Protein AF-A0A7C1WDC4-F1 (afdb_monomer_lite)

pLDDT: mean 80.79, std 17.67, range [44.62, 98.0]

Structure (mmCIF, N/CA/C/O backbone):
data_AF-A0A7C1WDC4-F1
#
_entry.id   AF-A0A7C1WDC4-F1
#
loop_
_atom_site.group_PDB
_atom_site.id
_atom_site.type_symbol
_atom_site.label_atom_id
_atom_site.label_alt_id
_atom_site.label_comp_id
_atom_site.label_asym_id
_atom_site.label_entity_id
_atom_site.label_seq_id
_atom_site.pdbx_PDB_ins_code
_atom_site.Cartn_x
_atom_site.Cartn_y
_atom_site.Cartn_z
_atom_site.occupancy
_atom_site.B_iso_or_equiv
_atom_site.auth_seq_id
_atom_site.auth_comp_id
_atom_site.auth_asym_id
_atom_site.auth_atom_id
_atom_site.pdbx_PDB_model_num
ATOM 1 N N . ARG A 1 1 ? 5.784 -0.307 -26.923 1.00 62.91 1 ARG A N 1
ATOM 2 C CA . ARG A 1 1 ? 4.848 0.701 -26.359 1.00 62.91 1 ARG A CA 1
ATOM 3 C C . ARG A 1 1 ? 4.276 0.211 -25.029 1.00 62.91 1 ARG A C 1
ATOM 5 O O . ARG A 1 1 ? 4.280 0.964 -24.065 1.00 62.91 1 ARG A O 1
ATOM 12 N N . ASP A 1 2 ? 3.921 -1.068 -24.954 1.00 78.50 2 ASP A N 1
ATOM 13 C CA . ASP A 1 2 ? 3.277 -1.691 -23.789 1.00 78.50 2 ASP A CA 1
ATOM 14 C C . ASP A 1 2 ? 4.120 -1.645 -22.507 1.00 78.50 2 ASP A C 1
ATOM 16 O O . ASP A 1 2 ? 3.601 -1.297 -21.455 1.00 78.50 2 ASP A O 1
ATOM 20 N N . ALA A 1 3 ? 5.438 -1.865 -22.593 1.00 75.12 3 ALA A N 1
ATOM 21 C CA . ALA A 1 3 ? 6.319 -1.856 -21.419 1.00 75.12 3 ALA A CA 1
ATOM 22 C C . ALA A 1 3 ? 6.319 -0.519 -20.647 1.00 75.12 3 ALA A C 1
ATOM 24 O O . ALA A 1 3 ? 6.387 -0.518 -19.422 1.00 75.12 3 ALA A O 1
ATOM 25 N N . TYR A 1 4 ? 6.205 0.617 -21.344 1.00 79.69 4 TYR A N 1
ATOM 26 C CA . TYR A 1 4 ? 6.135 1.936 -20.705 1.00 79.69 4 TYR A CA 1
ATOM 27 C C . TYR A 1 4 ? 4.795 2.147 -19.985 1.00 79.69 4 TYR A C 1
ATOM 29 O O . TYR A 1 4 ? 4.768 2.603 -18.843 1.00 79.69 4 TYR A O 1
ATOM 37 N N . LEU A 1 5 ? 3.688 1.758 -20.628 1.00 84.94 5 LEU A N 1
ATOM 38 C CA . LEU A 1 5 ? 2.349 1.848 -20.038 1.00 84.94 5 LEU A CA 1
ATOM 39 C C . LEU A 1 5 ? 2.210 0.929 -18.819 1.00 84.94 5 LEU A C 1
ATOM 41 O O . LEU A 1 5 ? 1.622 1.334 -17.819 1.00 84.94 5 LEU A O 1
ATOM 45 N N . SER A 1 6 ? 2.809 -0.264 -18.866 1.00 84.12 6 SER A N 1
ATOM 46 C CA . SER A 1 6 ? 2.872 -1.171 -17.719 1.00 84.12 6 SER A CA 1
ATOM 47 C C . SER A 1 6 ? 3.621 -0.550 -16.541 1.00 84.12 6 SER A C 1
ATOM 49 O O . SER A 1 6 ? 3.103 -0.567 -15.433 1.00 84.12 6 SER A O 1
ATOM 51 N N . VAL A 1 7 ? 4.792 0.061 -16.756 1.00 85.12 7 VAL A N 1
ATOM 52 C CA . VAL A 1 7 ? 5.536 0.727 -15.668 1.00 85.12 7 VAL A CA 1
ATOM 53 C C . VAL A 1 7 ? 4.723 1.868 -15.053 1.00 85.12 7 VAL A C 1
ATOM 55 O O . VAL A 1 7 ? 4.672 1.992 -13.831 1.00 85.12 7 VAL A O 1
ATOM 58 N N . LEU A 1 8 ? 4.039 2.672 -15.872 1.00 87.00 8 LEU A N 1
ATOM 59 C CA . LEU A 1 8 ? 3.177 3.744 -15.372 1.00 87.00 8 LEU A CA 1
ATOM 60 C C . LEU A 1 8 ? 2.009 3.203 -14.530 1.00 87.00 8 LEU A C 1
ATOM 62 O O . LEU A 1 8 ? 1.702 3.755 -13.471 1.00 87.00 8 LEU A O 1
ATOM 66 N N . ALA A 1 9 ? 1.376 2.115 -14.977 1.00 87.81 9 ALA A N 1
ATOM 67 C CA . ALA A 1 9 ? 0.318 1.446 -14.227 1.00 87.81 9 ALA A CA 1
ATOM 68 C C . ALA A 1 9 ? 0.834 0.904 -12.883 1.00 87.81 9 ALA A C 1
ATOM 70 O O . ALA A 1 9 ? 0.195 1.126 -11.855 1.00 87.81 9 ALA A O 1
ATOM 71 N N . GLU A 1 10 ? 2.019 0.287 -12.865 1.00 87.25 10 GLU A N 1
ATOM 72 C CA . GLU A 1 10 ? 2.636 -0.229 -11.639 1.00 87.25 10 GLU A CA 1
ATOM 73 C C . GLU A 1 10 ? 2.998 0.883 -10.646 1.00 87.25 10 GLU A C 1
ATOM 75 O O . GLU A 1 10 ? 2.771 0.729 -9.449 1.00 87.25 10 GLU A O 1
ATOM 80 N N . ILE A 1 11 ? 3.469 2.048 -11.108 1.00 89.38 11 ILE A N 1
ATOM 81 C CA . ILE A 1 11 ? 3.722 3.203 -10.225 1.00 89.38 11 ILE A CA 1
ATOM 82 C C . ILE A 1 11 ? 2.437 3.632 -9.509 1.00 89.38 11 ILE A C 1
ATOM 84 O O . ILE A 1 11 ? 2.442 3.869 -8.298 1.00 89.38 11 ILE A O 1
ATOM 88 N N . ASN A 1 12 ? 1.331 3.735 -10.246 1.00 92.00 12 ASN A N 1
ATOM 89 C CA . ASN A 1 12 ? 0.040 4.092 -9.660 1.00 92.00 12 ASN A CA 1
ATOM 90 C C . ASN A 1 12 ? -0.461 3.001 -8.708 1.00 92.00 12 ASN A C 1
ATOM 92 O O . ASN A 1 12 ? -0.989 3.316 -7.643 1.00 92.00 12 ASN A O 1
ATOM 96 N N . ARG A 1 13 ? -0.233 1.729 -9.048 1.00 92.31 13 ARG A N 1
ATOM 97 C CA . ARG A 1 13 ? -0.591 0.583 -8.211 1.00 92.31 13 ARG A CA 1
ATOM 98 C C . ARG A 1 13 ? 0.158 0.582 -6.880 1.00 92.31 13 ARG A C 1
ATOM 100 O O . ARG A 1 13 ? -0.478 0.431 -5.842 1.00 92.31 13 ARG A O 1
ATOM 107 N N . VAL A 1 14 ? 1.473 0.809 -6.896 1.00 93.00 14 VAL A N 1
ATOM 108 C CA . VAL A 1 14 ? 2.295 0.912 -5.678 1.00 93.00 14 VAL A CA 1
ATOM 109 C C . VAL A 1 14 ? 1.785 2.042 -4.785 1.00 93.00 14 VAL A C 1
ATOM 111 O O . VAL A 1 14 ? 1.574 1.831 -3.595 1.00 93.00 14 VAL A O 1
ATOM 114 N N . LYS A 1 15 ? 1.515 3.226 -5.354 1.00 93.31 15 LYS A N 1
ATOM 115 C CA . LYS A 1 15 ? 0.971 4.367 -4.598 1.00 93.31 15 LYS A CA 1
ATOM 116 C C . LYS A 1 15 ? -0.393 4.059 -3.980 1.00 93.31 15 LYS A C 1
ATOM 118 O O . LYS A 1 15 ? -0.604 4.338 -2.803 1.00 93.31 15 LYS A O 1
ATOM 123 N N . ALA A 1 16 ? -1.301 3.466 -4.755 1.00 95.19 16 ALA A N 1
ATOM 124 C CA . ALA A 1 16 ? -2.634 3.104 -4.284 1.00 95.19 16 ALA A CA 1
ATOM 125 C C . ALA A 1 16 ? -2.576 2.069 -3.150 1.00 95.19 16 ALA A C 1
ATOM 127 O O . ALA A 1 16 ? -3.265 2.220 -2.145 1.00 95.19 16 ALA A O 1
ATOM 128 N N . LEU A 1 17 ? -1.719 1.053 -3.274 1.00 95.00 17 LEU A N 1
ATOM 129 C CA . LEU A 1 17 ? -1.531 0.041 -2.234 1.00 95.00 17 LEU A CA 1
ATOM 130 C C . LEU A 1 17 ? -0.840 0.606 -0.991 1.00 95.00 17 LEU A C 1
ATOM 132 O O . LEU A 1 17 ? -1.201 0.232 0.119 1.00 95.00 1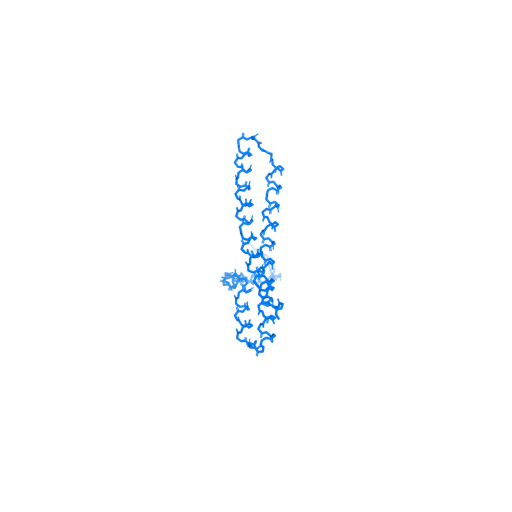7 LEU A O 1
ATOM 136 N N . GLY A 1 18 ? 0.093 1.547 -1.152 1.00 95.25 18 GLY A N 1
ATOM 137 C CA . GLY A 1 18 ? 0.666 2.293 -0.032 1.00 95.25 18 GLY A CA 1
ATOM 138 C C . GLY A 1 18 ? -0.407 3.051 0.754 1.00 95.25 18 GLY A C 1
ATOM 139 O O . GLY A 1 18 ? -0.463 2.944 1.977 1.00 95.25 18 GLY A O 1
ATOM 140 N N . GLN A 1 19 ? -1.321 3.732 0.058 1.00 96.94 19 GLN A N 1
ATOM 141 C CA . GLN A 1 19 ? -2.464 4.386 0.699 1.00 96.94 19 GLN A CA 1
ATOM 142 C C . GLN A 1 19 ? -3.415 3.376 1.356 1.00 96.94 19 GLN A C 1
ATOM 144 O O . GLN A 1 19 ? -3.895 3.621 2.459 1.00 96.94 19 GLN A O 1
ATOM 149 N N . ALA A 1 20 ? -3.651 2.223 0.723 1.00 96.44 20 ALA A N 1
ATOM 150 C CA . ALA A 1 20 ? -4.481 1.163 1.292 1.00 96.44 20 ALA A CA 1
ATOM 151 C C . ALA A 1 20 ? -3.910 0.623 2.613 1.00 96.44 20 ALA A C 1
ATOM 153 O O . ALA A 1 20 ? -4.679 0.350 3.531 1.00 96.44 20 ALA A O 1
ATOM 154 N N . VAL A 1 21 ? -2.581 0.521 2.745 1.00 97.62 21 VAL A N 1
ATOM 155 C CA . VAL A 1 21 ? -1.925 0.158 4.015 1.00 97.62 21 VAL A CA 1
ATOM 156 C C . VAL A 1 21 ? -2.205 1.200 5.095 1.00 97.62 21 VAL A C 1
ATOM 158 O O . VAL A 1 21 ? -2.571 0.827 6.205 1.00 97.62 21 VAL A O 1
ATOM 161 N N . VAL A 1 22 ? -2.078 2.491 4.773 1.00 97.88 22 VAL A N 1
ATOM 162 C CA . VAL A 1 22 ? -2.377 3.580 5.720 1.00 97.88 22 VAL A CA 1
ATOM 163 C C . VAL A 1 22 ? -3.837 3.515 6.166 1.00 97.88 22 VAL A C 1
ATOM 165 O O . VAL A 1 22 ? -4.118 3.544 7.360 1.00 97.88 22 VAL A O 1
ATOM 168 N N . SER A 1 23 ? -4.770 3.353 5.226 1.00 97.50 23 SER A N 1
ATOM 169 C CA . SER A 1 23 ? -6.195 3.224 5.541 1.00 97.50 23 SER A CA 1
ATOM 170 C C . SER A 1 23 ? -6.505 1.988 6.387 1.00 97.50 23 SER A C 1
ATOM 172 O O . SER A 1 23 ? -7.286 2.084 7.331 1.00 97.50 23 SER A O 1
ATOM 174 N N . ALA A 1 24 ? -5.888 0.842 6.088 1.00 97.12 24 ALA A N 1
ATOM 175 C CA . ALA A 1 24 ? -6.068 -0.380 6.867 1.00 97.12 24 ALA A CA 1
ATOM 176 C C . ALA A 1 24 ? -5.504 -0.246 8.290 1.00 97.12 24 ALA A C 1
ATOM 178 O O . ALA A 1 24 ? -6.110 -0.754 9.230 1.00 97.12 24 ALA A O 1
ATOM 179 N N . GLN A 1 25 ? -4.392 0.478 8.465 1.00 98.00 25 GLN A N 1
ATOM 180 C CA . GLN A 1 25 ? -3.842 0.775 9.787 1.00 98.00 25 GLN A CA 1
ATOM 181 C C . GLN A 1 25 ? -4.801 1.654 10.591 1.00 98.00 25 GLN A C 1
ATOM 183 O O . GLN A 1 25 ? -5.165 1.292 11.701 1.00 98.00 25 GLN A O 1
ATOM 188 N N . SER A 1 26 ? -5.294 2.753 10.012 1.00 98.00 26 SER A N 1
ATOM 189 C CA . SER A 1 26 ? -6.261 3.614 10.704 1.00 98.00 26 SER A CA 1
ATOM 190 C C . SER A 1 26 ? -7.556 2.875 11.063 1.00 98.00 26 SER A C 1
ATOM 192 O O . SER A 1 26 ? -8.150 3.139 12.105 1.00 98.00 26 SER A O 1
ATOM 194 N N . ALA A 1 27 ? -8.000 1.936 10.220 1.00 96.12 27 ALA A N 1
ATOM 195 C CA . ALA A 1 27 ? -9.153 1.091 10.519 1.00 96.12 27 ALA A CA 1
ATOM 196 C C . ALA A 1 27 ? -8.882 0.131 11.688 1.00 96.12 27 ALA A C 1
ATOM 198 O O . ALA A 1 27 ? -9.766 -0.072 12.524 1.00 96.12 27 ALA A O 1
ATOM 199 N N . LEU A 1 28 ? -7.673 -0.432 11.771 1.00 97.38 28 LEU A N 1
ATOM 200 C CA . LEU A 1 28 ? -7.246 -1.233 12.913 1.00 97.38 28 LEU A CA 1
ATOM 201 C C . LEU A 1 2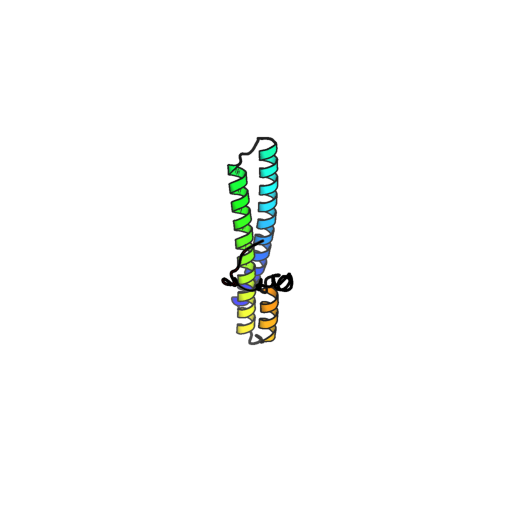8 ? -7.247 -0.398 14.195 1.00 97.38 28 LEU A C 1
ATOM 203 O O . LEU A 1 28 ? -7.911 -0.791 15.150 1.00 97.38 28 LEU A O 1
ATOM 207 N N . ASP A 1 29 ? -6.607 0.771 14.181 1.00 97.44 29 ASP A N 1
ATOM 208 C CA . ASP A 1 29 ? -6.515 1.657 15.347 1.00 97.44 29 ASP A CA 1
ATOM 209 C C . ASP A 1 29 ? -7.916 2.037 15.868 1.00 97.44 29 ASP A C 1
ATOM 211 O O . ASP A 1 29 ? -8.196 1.982 17.065 1.00 97.44 29 ASP A O 1
ATOM 215 N N . ALA A 1 30 ? -8.847 2.353 14.959 1.00 97.06 30 ALA A N 1
ATOM 216 C CA . ALA A 1 30 ? -10.235 2.651 15.311 1.00 97.06 30 ALA A CA 1
ATOM 217 C C . ALA A 1 30 ? -10.984 1.436 15.886 1.00 97.06 30 ALA A C 1
ATOM 219 O O . ALA A 1 30 ? -11.840 1.584 16.760 1.00 97.06 30 ALA A O 1
ATOM 220 N N . THR A 1 31 ? -10.684 0.233 15.396 1.00 96.19 31 THR A N 1
ATOM 221 C CA . THR A 1 31 ? -11.308 -1.005 15.880 1.00 96.19 31 THR A CA 1
ATOM 222 C C . THR A 1 31 ? -10.774 -1.392 17.257 1.00 96.19 31 THR A C 1
ATOM 224 O O . THR A 1 31 ? -11.546 -1.848 18.097 1.00 96.19 31 THR A O 1
ATOM 227 N N . GLU A 1 32 ? -9.488 -1.156 17.515 1.00 96.44 32 GLU A N 1
ATOM 228 C CA . GLU A 1 32 ? -8.865 -1.342 18.828 1.00 96.44 32 GLU A CA 1
ATOM 229 C C . GLU A 1 32 ? -9.436 -0.361 19.853 1.00 96.44 32 GLU A C 1
ATOM 231 O O . GLU A 1 32 ? -9.912 -0.795 20.900 1.00 96.44 32 GLU A O 1
ATOM 236 N N . ALA A 1 33 ? -9.536 0.926 19.509 1.00 96.69 33 ALA A N 1
ATOM 237 C CA . ALA A 1 33 ? -10.220 1.904 20.354 1.00 96.69 33 ALA A CA 1
ATOM 238 C C . ALA A 1 33 ? -11.688 1.510 20.606 1.00 96.69 33 ALA A C 1
ATOM 240 O O . ALA A 1 33 ? -12.191 1.609 21.724 1.00 96.69 33 ALA A O 1
ATOM 241 N N . GLY A 1 34 ? -12.377 1.009 19.575 1.00 95.81 34 GLY A N 1
ATOM 242 C CA . GLY A 1 34 ? -13.744 0.503 19.675 1.00 95.81 34 GLY A CA 1
ATOM 243 C C . GLY A 1 34 ? -13.885 -0.699 20.613 1.00 95.81 34 GLY A C 1
ATOM 244 O O . GLY A 1 34 ? -14.909 -0.815 21.288 1.00 95.81 34 GLY A O 1
ATOM 245 N N . LEU A 1 35 ? -12.874 -1.570 20.672 1.00 96.62 35 LEU A N 1
ATOM 246 C CA . LEU A 1 35 ? -12.811 -2.709 21.587 1.00 96.62 35 LEU A CA 1
ATOM 247 C C . LEU A 1 35 ? -12.614 -2.239 23.034 1.00 96.62 35 LEU A C 1
ATOM 249 O O . LEU A 1 35 ? -13.296 -2.741 23.923 1.00 96.62 35 LEU A O 1
ATOM 253 N N . GLU A 1 36 ? -11.746 -1.249 23.265 1.00 94.69 36 GLU A N 1
ATOM 254 C CA . GLU A 1 36 ? -11.500 -0.676 24.599 1.00 94.69 36 GLU A CA 1
ATOM 255 C C . GLU A 1 36 ? -12.761 -0.059 25.217 1.00 94.69 36 GLU A C 1
ATOM 257 O O . GLU A 1 36 ? -13.011 -0.221 26.411 1.00 94.69 36 GLU A O 1
ATOM 262 N N . VAL A 1 37 ? -13.594 0.599 24.402 1.00 96.62 37 VAL A N 1
ATOM 263 C CA . VAL A 1 37 ? -14.879 1.170 24.848 1.00 96.62 37 VAL A CA 1
ATOM 264 C C . VAL A 1 37 ? -16.060 0.193 24.733 1.00 96.62 37 VAL A C 1
ATOM 266 O O . VAL A 1 37 ? -17.197 0.568 25.016 1.00 96.62 37 VAL A O 1
ATOM 269 N N . GLY A 1 38 ? -15.821 -1.052 24.302 1.00 94.19 38 GLY A N 1
ATOM 270 C CA . GLY A 1 38 ? -16.832 -2.116 24.218 1.00 94.19 38 GLY A CA 1
ATOM 271 C C . GLY A 1 38 ? -17.824 -2.016 23.049 1.00 94.19 38 GLY A C 1
ATOM 272 O O . GLY A 1 38 ? -18.836 -2.712 23.039 1.00 94.19 38 GLY A O 1
ATOM 273 N N . THR A 1 39 ? -17.559 -1.167 22.055 1.00 94.69 39 THR A N 1
ATOM 274 C CA . THR A 1 39 ? -18.384 -1.022 20.832 1.00 94.69 39 THR A CA 1
ATOM 275 C C . THR A 1 39 ? -17.988 -1.990 19.713 1.00 94.69 39 THR A C 1
ATOM 277 O O . THR A 1 39 ? -18.737 -2.162 18.751 1.00 94.69 39 THR A O 1
ATOM 280 N N . ARG A 1 40 ? -16.814 -2.620 19.829 1.00 95.75 40 ARG A N 1
ATOM 281 C CA . ARG A 1 40 ? -16.284 -3.642 18.917 1.00 95.75 40 ARG A CA 1
ATOM 282 C C . ARG A 1 40 ? -15.851 -4.881 19.684 1.00 95.75 40 ARG A C 1
ATOM 284 O O . ARG A 1 40 ? -15.626 -4.839 20.890 1.00 95.75 40 ARG A O 1
ATOM 291 N N . THR A 1 41 ? -15.734 -5.989 18.967 1.00 96.62 41 THR A N 1
ATOM 292 C CA . THR A 1 41 ? -15.356 -7.295 19.507 1.00 96.62 41 THR A CA 1
ATOM 293 C C . THR A 1 41 ? -13.914 -7.653 19.152 1.00 96.62 41 THR A C 1
ATOM 295 O O . THR A 1 41 ? -13.318 -7.107 18.224 1.00 96.62 41 THR A O 1
ATOM 298 N N . THR A 1 42 ? -13.334 -8.627 19.857 1.00 95.12 42 THR A N 1
ATOM 299 C CA . THR A 1 42 ? -11.997 -9.150 19.527 1.00 95.12 42 THR A CA 1
ATOM 300 C C . THR A 1 42 ? -11.934 -9.739 18.114 1.00 95.12 42 THR A C 1
ATOM 302 O O . THR A 1 42 ? -10.887 -9.678 17.474 1.00 95.12 42 THR A O 1
ATOM 305 N N . VAL A 1 43 ? -13.048 -10.273 17.598 1.00 97.19 43 VAL A N 1
ATOM 306 C CA . VAL A 1 43 ? -13.126 -10.782 16.220 1.00 97.19 43 VAL A CA 1
ATOM 307 C C . VAL A 1 43 ? -12.967 -9.642 15.211 1.00 97.19 43 VAL A C 1
ATOM 309 O O . VAL A 1 43 ? -12.212 -9.803 14.255 1.00 97.19 43 VAL A O 1
ATOM 312 N N . ASP A 1 44 ? -13.563 -8.470 15.467 1.00 95.19 44 ASP A N 1
ATOM 313 C CA . ASP A 1 44 ? -13.379 -7.284 14.617 1.00 95.19 44 ASP A CA 1
ATOM 314 C C . ASP A 1 44 ? -11.898 -6.874 14.539 1.00 95.19 44 ASP A C 1
ATOM 316 O O . ASP A 1 44 ? -11.389 -6.572 13.460 1.00 95.19 44 ASP A O 1
ATOM 320 N N . VAL A 1 45 ? -11.179 -6.905 15.670 1.00 96.56 45 VAL A N 1
ATOM 321 C CA . VAL A 1 45 ? -9.737 -6.593 15.709 1.00 96.56 45 VAL A CA 1
ATOM 322 C C . VAL A 1 45 ? -8.927 -7.620 14.917 1.00 96.56 45 VAL A C 1
ATOM 324 O O . VAL A 1 45 ? -8.009 -7.250 14.183 1.00 96.56 45 VAL A O 1
ATOM 327 N N . LEU A 1 46 ? -9.254 -8.910 15.028 1.00 97.44 46 LEU A N 1
ATOM 328 C CA . LEU A 1 46 ? -8.580 -9.963 14.264 1.00 97.44 46 LEU A CA 1
ATOM 329 C C . LEU A 1 46 ? -8.790 -9.793 12.755 1.00 97.44 46 LEU A C 1
ATOM 331 O O . LEU A 1 46 ? -7.831 -9.928 11.989 1.00 97.44 46 LEU A O 1
ATOM 335 N N . ASP A 1 47 ? -10.006 -9.454 12.327 1.00 97.69 47 ASP A N 1
ATOM 336 C CA . ASP A 1 47 ? -10.302 -9.179 10.922 1.00 97.69 47 ASP A CA 1
ATOM 337 C C . ASP A 1 47 ? -9.579 -7.916 10.426 1.00 97.69 47 ASP A C 1
ATOM 339 O O . ASP A 1 47 ? -8.928 -7.963 9.378 1.00 97.69 47 ASP A O 1
ATOM 343 N N . ALA A 1 48 ? -9.577 -6.829 11.205 1.00 96.44 48 ALA A N 1
ATOM 344 C CA . ALA A 1 48 ? -8.853 -5.603 10.863 1.00 96.44 48 ALA A CA 1
ATOM 345 C C . ALA A 1 48 ? -7.334 -5.839 10.743 1.00 96.44 48 ALA A C 1
ATOM 347 O O . ALA A 1 48 ? -6.703 -5.395 9.780 1.00 96.44 48 ALA A O 1
ATOM 348 N N . ARG A 1 49 ? -6.740 -6.616 11.661 1.00 97.38 49 ARG A N 1
ATOM 349 C CA . ARG A 1 49 ? -5.326 -7.029 11.578 1.00 97.38 49 ARG A CA 1
ATOM 350 C C . ARG A 1 49 ? -5.063 -7.865 10.333 1.00 97.38 49 ARG A C 1
ATOM 352 O O . ARG A 1 49 ? -4.076 -7.634 9.633 1.00 97.38 49 ARG A O 1
ATOM 359 N N . ARG A 1 50 ? -5.936 -8.828 10.026 1.00 97.69 50 ARG A N 1
ATOM 360 C CA . ARG A 1 50 ? -5.819 -9.658 8.819 1.00 97.69 50 ARG A CA 1
ATOM 361 C C . ARG A 1 50 ? -5.814 -8.798 7.558 1.00 97.69 50 ARG A C 1
ATOM 363 O O . ARG A 1 50 ? -5.018 -9.053 6.652 1.00 97.69 50 ARG A O 1
ATOM 370 N N . ASP A 1 51 ? -6.680 -7.797 7.492 1.00 97.12 51 ASP A N 1
ATOM 371 C CA . ASP A 1 51 ? -6.796 -6.927 6.326 1.00 97.12 51 ASP A CA 1
ATOM 372 C C . ASP A 1 51 ? -5.609 -5.956 6.204 1.00 97.12 51 ASP A C 1
ATOM 374 O O . ASP A 1 51 ? -5.093 -5.777 5.098 1.00 97.12 51 ASP A O 1
ATOM 378 N N . LEU A 1 52 ? -5.065 -5.458 7.322 1.00 97.12 52 LEU A N 1
ATOM 379 C CA . LEU A 1 52 ? -3.785 -4.739 7.343 1.00 97.12 52 LEU A CA 1
ATOM 380 C C . LEU A 1 52 ? -2.647 -5.586 6.757 1.00 97.12 52 LEU A C 1
ATOM 382 O O . LEU A 1 52 ? -1.934 -5.133 5.859 1.00 97.12 52 LEU A O 1
ATOM 386 N N . TYR A 1 53 ? -2.495 -6.835 7.204 1.00 97.25 53 TYR A N 1
ATOM 387 C CA . TYR A 1 53 ? -1.450 -7.721 6.684 1.00 97.25 53 TYR A CA 1
ATOM 388 C C . TYR A 1 53 ? -1.633 -8.045 5.199 1.00 97.25 53 TYR A C 1
ATOM 390 O O . TYR A 1 53 ? -0.651 -8.142 4.458 1.00 97.25 53 TYR A O 1
ATOM 398 N N . ARG A 1 54 ? -2.878 -8.190 4.731 1.00 97.06 54 ARG A N 1
ATOM 399 C CA . ARG A 1 54 ? -3.168 -8.349 3.298 1.00 97.06 54 ARG A CA 1
ATOM 400 C C . ARG A 1 54 ? -2.717 -7.123 2.510 1.00 97.06 54 ARG A C 1
ATOM 402 O O . ARG A 1 54 ? -1.974 -7.289 1.546 1.00 97.06 54 ARG A O 1
ATOM 409 N N . ALA A 1 55 ? -3.080 -5.919 2.954 1.00 95.94 55 ALA A N 1
ATOM 410 C CA . ALA A 1 55 ? -2.667 -4.675 2.309 1.00 95.94 55 ALA A CA 1
ATOM 411 C C . ALA A 1 55 ? -1.135 -4.530 2.275 1.00 95.94 55 ALA A C 1
ATOM 413 O O . ALA A 1 55 ? -0.567 -4.191 1.237 1.00 95.94 55 ALA A O 1
ATOM 414 N N . GLN A 1 56 ? -0.448 -4.855 3.376 1.00 95.31 56 GLN A N 1
ATOM 415 C CA . GLN A 1 56 ? 1.016 -4.809 3.457 1.00 95.31 56 GLN A CA 1
ATOM 416 C C . GLN A 1 56 ? 1.679 -5.790 2.488 1.00 95.31 56 GLN A C 1
ATOM 4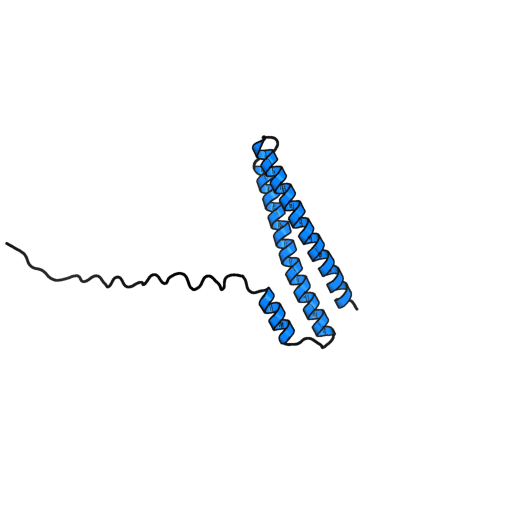18 O O . GLN A 1 56 ? 2.611 -5.420 1.770 1.00 95.31 56 GLN A O 1
ATOM 423 N N . ARG A 1 57 ? 1.191 -7.034 2.437 1.00 95.31 57 ARG A N 1
ATOM 424 C CA . ARG A 1 57 ? 1.697 -8.054 1.514 1.00 95.31 57 ARG A CA 1
ATOM 425 C C . ARG A 1 57 ? 1.484 -7.635 0.062 1.00 95.31 57 ARG A C 1
ATOM 427 O O . ARG A 1 57 ? 2.394 -7.780 -0.753 1.00 95.31 57 ARG A O 1
ATOM 434 N N . ASP A 1 58 ? 0.310 -7.110 -0.263 1.00 92.88 58 ASP A N 1
ATOM 435 C CA . ASP A 1 58 ? -0.018 -6.701 -1.625 1.00 92.88 58 ASP A CA 1
ATOM 436 C C . ASP A 1 58 ? 0.821 -5.476 -2.040 1.00 92.88 58 ASP A C 1
ATOM 438 O O . ASP A 1 58 ? 1.377 -5.456 -3.141 1.00 92.88 58 ASP A O 1
ATOM 442 N N . HIS A 1 59 ? 1.031 -4.509 -1.135 1.00 93.25 59 HIS A N 1
ATOM 443 C CA . HIS A 1 59 ? 1.955 -3.390 -1.344 1.00 93.25 59 HIS A CA 1
ATOM 444 C C . HIS A 1 59 ? 3.396 -3.875 -1.561 1.00 93.25 59 HIS A C 1
ATOM 446 O O . HIS A 1 59 ? 4.042 -3.463 -2.527 1.00 93.25 59 HIS A O 1
ATOM 452 N N . ALA A 1 60 ? 3.889 -4.803 -0.736 1.00 90.31 60 ALA A N 1
ATOM 453 C CA . ALA A 1 60 ? 5.213 -5.393 -0.912 1.00 90.31 60 ALA A CA 1
ATOM 454 C C . ALA A 1 60 ? 5.343 -6.080 -2.280 1.00 90.31 60 ALA A C 1
ATOM 456 O O . ALA A 1 60 ? 6.299 -5.809 -3.004 1.00 90.31 60 ALA A O 1
ATOM 457 N N . ARG A 1 61 ? 4.351 -6.887 -2.678 1.00 90.69 61 ARG A N 1
ATOM 458 C CA . ARG A 1 61 ? 4.302 -7.540 -3.995 1.00 90.69 61 ARG A CA 1
ATOM 459 C C . ARG A 1 61 ? 4.394 -6.533 -5.143 1.00 90.69 61 ARG A C 1
ATOM 461 O O . ARG A 1 61 ? 5.224 -6.708 -6.029 1.00 90.69 61 ARG A O 1
ATOM 468 N N . SER A 1 62 ? 3.623 -5.446 -5.083 1.00 90.50 62 SER A N 1
ATOM 469 C CA . SER A 1 62 ? 3.631 -4.417 -6.133 1.00 90.50 62 SER A CA 1
ATOM 470 C C . SER A 1 62 ? 4.986 -3.722 -6.303 1.00 90.50 62 SER A C 1
ATOM 472 O O . SER A 1 62 ? 5.356 -3.345 -7.412 1.00 90.50 62 SER A O 1
ATOM 474 N N . ARG A 1 63 ? 5.781 -3.600 -5.228 1.00 88.31 63 ARG A N 1
ATOM 475 C CA . ARG A 1 63 ? 7.147 -3.063 -5.319 1.00 88.31 63 ARG A CA 1
ATOM 476 C C . ARG A 1 63 ? 8.062 -3.986 -6.122 1.00 88.31 63 ARG A C 1
ATOM 478 O O . ARG A 1 63 ? 8.869 -3.493 -6.908 1.00 88.31 63 ARG A O 1
ATOM 485 N N . TYR A 1 64 ? 7.927 -5.303 -5.955 1.0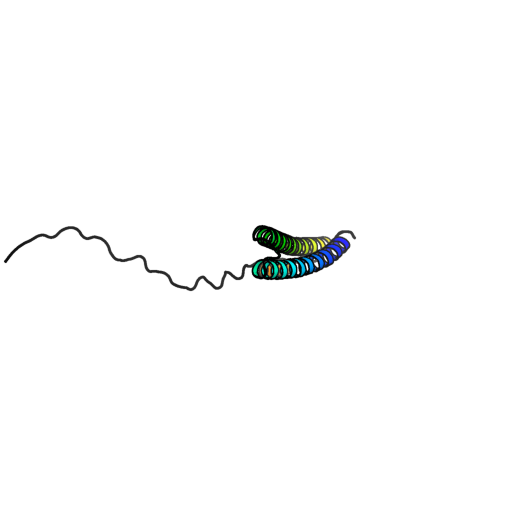0 88.25 64 TYR A N 1
ATOM 486 C CA . TYR A 1 64 ? 8.671 -6.275 -6.761 1.00 88.25 64 TYR A CA 1
ATOM 487 C C . TYR A 1 64 ? 8.230 -6.245 -8.226 1.00 88.25 64 TYR A C 1
ATOM 489 O O . TYR A 1 64 ? 9.082 -6.229 -9.117 1.00 88.25 64 TYR A O 1
ATOM 497 N N . ASP A 1 65 ? 6.921 -6.168 -8.478 1.00 87.06 65 ASP A N 1
ATOM 498 C CA . ASP A 1 65 ? 6.376 -6.084 -9.836 1.00 87.06 65 ASP A CA 1
ATOM 499 C C . ASP A 1 65 ? 6.895 -4.820 -10.552 1.00 87.06 65 ASP A C 1
ATOM 501 O O . ASP A 1 65 ? 7.418 -4.908 -11.666 1.00 87.06 65 ASP A O 1
ATOM 505 N N . TYR A 1 66 ? 6.894 -3.660 -9.883 1.00 87.19 66 TYR A N 1
ATOM 506 C CA . TYR A 1 66 ? 7.479 -2.417 -10.403 1.00 87.19 66 TYR A CA 1
ATOM 507 C C . TYR A 1 66 ? 8.956 -2.568 -10.802 1.00 87.19 66 TYR A C 1
ATOM 509 O O . TYR A 1 66 ? 9.358 -2.139 -11.891 1.00 87.19 66 TYR A O 1
ATOM 517 N N . ILE A 1 67 ? 9.771 -3.197 -9.949 1.00 86.25 67 ILE A N 1
ATOM 518 C CA . ILE A 1 67 ? 11.189 -3.455 -10.235 1.00 86.25 67 ILE A CA 1
ATOM 519 C C . ILE A 1 67 ? 11.325 -4.323 -11.492 1.00 86.25 67 ILE A C 1
ATOM 521 O O . ILE A 1 67 ? 12.075 -3.975 -12.407 1.00 86.25 67 ILE A O 1
ATOM 525 N N . LEU A 1 68 ? 10.571 -5.422 -11.574 1.00 86.12 68 LEU A N 1
ATOM 526 C CA . LEU A 1 68 ? 10.621 -6.349 -12.703 1.00 86.12 68 LEU A CA 1
ATOM 527 C C . LEU A 1 68 ? 10.201 -5.676 -14.016 1.00 86.12 68 LEU A C 1
ATOM 529 O O . LEU A 1 68 ? 10.865 -5.839 -15.043 1.00 86.12 68 LEU A O 1
ATOM 533 N N . HIS A 1 69 ? 9.122 -4.894 -13.995 1.00 85.88 69 HIS A N 1
ATOM 534 C CA . HIS A 1 69 ? 8.644 -4.166 -15.169 1.00 85.88 69 HIS A CA 1
ATOM 535 C C . HIS A 1 69 ? 9.623 -3.074 -15.611 1.00 85.88 69 HIS A C 1
ATOM 537 O O . HIS A 1 69 ? 9.843 -2.901 -16.812 1.00 85.88 69 HIS A O 1
ATOM 543 N N . THR A 1 70 ? 10.288 -2.409 -14.665 1.00 85.12 70 THR A N 1
ATOM 544 C CA . THR A 1 70 ? 11.349 -1.437 -14.963 1.00 85.12 70 THR A CA 1
ATOM 545 C C . THR A 1 70 ? 12.550 -2.107 -15.637 1.00 85.12 70 THR A C 1
ATOM 547 O O . THR A 1 70 ? 13.066 -1.590 -16.629 1.00 85.12 70 THR A O 1
ATOM 550 N N . LEU A 1 71 ? 12.975 -3.282 -15.161 1.00 85.81 71 LEU A N 1
ATOM 551 C CA . LEU A 1 71 ? 14.061 -4.047 -15.785 1.00 85.81 71 LEU A CA 1
ATOM 552 C C . LEU A 1 71 ? 13.692 -4.525 -17.195 1.00 85.81 71 LEU A C 1
ATOM 554 O O . LEU A 1 71 ? 14.496 -4.382 -18.115 1.00 85.81 71 LEU A O 1
ATOM 558 N N . ARG A 1 72 ? 12.461 -5.012 -17.398 1.00 85.50 72 ARG A N 1
ATOM 559 C CA . ARG A 1 72 ? 11.948 -5.398 -18.727 1.00 85.50 72 ARG A CA 1
ATOM 560 C C . ARG A 1 72 ? 11.928 -4.223 -19.703 1.00 85.50 72 ARG A C 1
ATOM 562 O O . ARG A 1 72 ? 12.289 -4.391 -20.864 1.00 85.50 72 ARG A O 1
ATOM 569 N N . LEU A 1 73 ? 11.546 -3.030 -19.240 1.00 84.50 73 LEU A N 1
ATOM 570 C CA . LEU A 1 73 ? 11.586 -1.817 -20.057 1.00 84.50 73 LEU A CA 1
ATOM 571 C C . LEU A 1 73 ? 13.023 -1.472 -20.474 1.00 84.50 73 LEU A C 1
ATOM 573 O O . LEU A 1 73 ? 13.266 -1.202 -21.649 1.00 84.50 73 LEU A O 1
ATOM 577 N N . LYS A 1 74 ? 13.982 -1.536 -19.541 1.00 84.25 74 LYS A N 1
ATOM 578 C CA . LYS A 1 74 ? 15.406 -1.298 -19.832 1.00 84.25 74 LYS A CA 1
ATOM 579 C C . LYS A 1 74 ? 15.996 -2.333 -20.787 1.00 84.25 74 LYS A C 1
ATOM 581 O O . LYS A 1 74 ? 16.770 -1.968 -21.668 1.00 84.25 74 LYS A O 1
ATOM 586 N N . GLN A 1 75 ? 15.597 -3.599 -20.653 1.00 84.56 75 GLN A N 1
ATOM 587 C CA . GLN A 1 75 ? 15.980 -4.671 -21.572 1.00 84.56 75 GLN A CA 1
ATOM 588 C C . GLN A 1 75 ? 15.455 -4.401 -22.986 1.00 84.56 75 GLN A C 1
ATOM 590 O O . GLN A 1 75 ? 16.223 -4.457 -23.941 1.00 84.56 75 GLN A O 1
ATOM 595 N N . ALA A 1 76 ? 14.169 -4.064 -23.125 1.00 83.75 76 ALA A N 1
ATOM 596 C CA . ALA A 1 76 ? 13.556 -3.764 -24.420 1.00 83.75 76 ALA A CA 1
ATOM 597 C C . ALA A 1 76 ? 14.149 -2.508 -25.083 1.00 83.75 76 ALA A C 1
ATOM 599 O O . ALA A 1 76 ? 14.187 -2.417 -26.306 1.00 83.75 76 ALA A O 1
ATOM 600 N N . ALA A 1 77 ? 14.625 -1.553 -24.281 1.00 84.56 77 ALA A N 1
ATOM 601 C CA . ALA A 1 77 ? 15.333 -0.366 -24.750 1.00 84.56 77 ALA A CA 1
ATOM 602 C C . ALA A 1 77 ? 16.825 -0.615 -25.056 1.00 84.56 77 ALA A C 1
ATOM 604 O O . ALA A 1 77 ? 17.495 0.293 -25.538 1.00 84.56 77 ALA A O 1
ATOM 605 N N . GLY A 1 78 ? 17.361 -1.810 -24.771 1.00 84.62 78 GLY A N 1
ATOM 606 C CA . GLY A 1 78 ? 18.767 -2.158 -25.013 1.00 84.62 78 GLY A CA 1
ATOM 607 C C . GLY A 1 78 ? 19.772 -1.471 -24.080 1.00 84.62 78 GLY A C 1
ATOM 608 O O . GLY A 1 78 ? 20.971 -1.542 -24.322 1.00 84.62 78 GLY A O 1
ATOM 609 N N . ILE A 1 79 ? 19.302 -0.818 -23.014 1.00 86.62 79 ILE A N 1
ATOM 610 C CA . ILE A 1 79 ? 20.132 -0.048 -22.068 1.00 86.62 79 ILE A CA 1
ATOM 611 C C . ILE A 1 79 ? 20.353 -0.772 -20.736 1.00 86.62 79 ILE A C 1
ATOM 613 O O . ILE A 1 79 ? 20.886 -0.184 -19.797 1.00 86.62 79 ILE A O 1
ATOM 617 N N . LEU A 1 80 ? 19.892 -2.020 -20.617 1.00 81.88 80 LEU A N 1
ATOM 618 C CA . LEU A 1 80 ? 20.037 -2.792 -19.389 1.00 81.88 80 LEU A CA 1
ATOM 619 C C . LEU A 1 80 ? 21.520 -3.033 -19.102 1.00 81.88 80 LEU A C 1
ATOM 621 O O . LEU A 1 80 ? 22.196 -3.733 -19.854 1.00 81.88 80 LEU A O 1
ATOM 625 N N . SER A 1 81 ? 22.007 -2.486 -17.991 1.00 83.50 81 SER A N 1
ATOM 626 C CA . SER A 1 81 ? 23.392 -2.664 -17.565 1.00 83.50 81 SER A CA 1
ATOM 627 C C . SER A 1 81 ? 23.493 -3.502 -16.292 1.00 83.50 81 SER A C 1
ATOM 629 O O . SER A 1 81 ? 22.574 -3.569 -15.472 1.00 83.50 81 SER A O 1
ATOM 631 N N . SER A 1 82 ? 24.662 -4.104 -16.070 1.00 78.62 82 SER A N 1
ATOM 632 C CA . SER A 1 82 ? 24.983 -4.814 -14.824 1.00 78.62 82 SER A CA 1
ATOM 633 C C . SER A 1 82 ? 24.882 -3.909 -13.587 1.00 78.62 82 SER A C 1
ATOM 635 O O . SER A 1 82 ? 24.690 -4.386 -12.471 1.00 78.62 82 SER A O 1
ATOM 637 N N . GLU A 1 83 ? 24.997 -2.594 -13.771 1.00 80.19 83 GLU A N 1
ATOM 638 C CA . GLU A 1 83 ? 24.844 -1.594 -12.716 1.00 80.19 83 GLU A CA 1
ATOM 639 C C . GLU A 1 83 ? 23.384 -1.449 -12.263 1.00 80.19 83 GLU A C 1
ATOM 641 O O . GLU A 1 83 ? 23.117 -1.274 -11.074 1.00 80.19 83 GLU A O 1
ATOM 646 N N . ASP A 1 84 ? 22.424 -1.604 -13.180 1.00 78.94 84 ASP A N 1
ATOM 647 C CA . ASP A 1 84 ? 20.999 -1.626 -12.840 1.00 78.94 84 ASP A CA 1
ATOM 648 C C . ASP A 1 84 ? 20.643 -2.820 -11.959 1.00 78.94 84 ASP A C 1
ATOM 650 O O . ASP A 1 84 ? 19.889 -2.675 -10.997 1.00 78.94 84 ASP A O 1
ATOM 654 N N . LEU A 1 85 ? 21.234 -3.981 -12.244 1.00 78.06 85 LEU A N 1
ATOM 655 C CA . LEU A 1 85 ? 21.057 -5.180 -11.429 1.00 78.06 85 LEU A CA 1
ATOM 656 C C . LEU A 1 85 ? 21.667 -5.004 -10.034 1.00 78.06 85 LEU A C 1
ATOM 658 O O . LEU A 1 85 ? 21.047 -5.391 -9.047 1.00 78.06 85 LEU A O 1
ATOM 662 N N . LYS A 1 86 ? 22.834 -4.355 -9.927 1.00 81.25 86 LYS A N 1
ATOM 663 C CA . LYS A 1 86 ? 23.445 -4.021 -8.629 1.00 81.25 86 LYS A CA 1
ATOM 664 C C . LYS A 1 86 ? 22.576 -3.061 -7.810 1.00 81.25 86 LYS A C 1
ATOM 666 O O . LYS A 1 86 ? 22.414 -3.281 -6.612 1.00 81.25 86 LYS A O 1
ATOM 671 N N . ARG A 1 87 ? 21.985 -2.038 -8.443 1.00 79.00 87 ARG A N 1
ATOM 672 C CA . ARG A 1 87 ? 21.038 -1.109 -7.795 1.00 79.00 87 ARG A CA 1
ATOM 673 C C . ARG A 1 87 ? 19.778 -1.810 -7.298 1.00 79.00 87 ARG A C 1
ATOM 675 O O . ARG A 1 87 ? 19.332 -1.549 -6.192 1.00 79.00 87 ARG A O 1
ATOM 682 N N . VAL A 1 88 ? 19.207 -2.707 -8.096 1.00 79.75 88 VAL A N 1
ATOM 683 C CA . VAL A 1 88 ? 18.038 -3.482 -7.664 1.00 79.75 88 VAL A CA 1
ATOM 684 C C . VAL A 1 88 ? 18.405 -4.417 -6.513 1.00 79.75 88 VAL A C 1
ATOM 686 O O . VAL A 1 88 ? 17.666 -4.499 -5.538 1.00 79.75 88 VAL A O 1
ATOM 689 N N . ASN A 1 89 ? 19.565 -5.073 -6.581 1.00 78.75 89 ASN A N 1
ATOM 690 C CA . ASN A 1 89 ? 20.033 -5.962 -5.523 1.00 78.75 89 ASN A CA 1
ATOM 691 C C . ASN A 1 89 ? 20.204 -5.237 -4.178 1.00 78.75 89 ASN A C 1
ATOM 693 O O . ASN A 1 89 ? 19.881 -5.809 -3.141 1.00 78.75 89 ASN A O 1
ATOM 697 N N . SER A 1 90 ? 20.650 -3.974 -4.170 1.00 79.75 90 SER A N 1
ATOM 698 C CA . SER A 1 90 ? 20.754 -3.204 -2.922 1.00 79.75 90 SER A CA 1
ATOM 699 C C . SER A 1 90 ? 19.395 -2.851 -2.311 1.00 79.75 90 SER A C 1
ATOM 701 O O . SER A 1 90 ? 19.302 -2.709 -1.097 1.00 79.75 90 SER A O 1
ATOM 703 N N . TRP A 1 91 ? 18.327 -2.767 -3.110 1.00 75.44 91 TRP A N 1
ATOM 704 C CA . TRP A 1 91 ? 16.961 -2.557 -2.610 1.00 75.44 91 TRP A CA 1
ATOM 705 C C . TRP A 1 91 ? 16.321 -3.822 -2.025 1.00 75.44 91 TRP A C 1
ATOM 707 O O . TRP A 1 91 ? 15.315 -3.722 -1.324 1.00 75.44 91 TRP A O 1
ATOM 717 N N . LEU A 1 92 ? 16.873 -4.995 -2.349 1.00 70.12 92 LEU A N 1
ATOM 718 C CA . LEU A 1 92 ? 16.358 -6.310 -1.963 1.00 70.12 92 LEU A CA 1
ATOM 719 C C . LEU A 1 92 ? 17.062 -6.902 -0.744 1.00 70.12 92 LEU A C 1
ATOM 721 O O . LEU A 1 92 ? 16.559 -7.874 -0.184 1.00 70.12 92 LEU A O 1
ATOM 725 N N . GLN A 1 93 ? 18.213 -6.356 -0.336 1.00 69.62 93 GLN A N 1
ATOM 726 C CA . GLN A 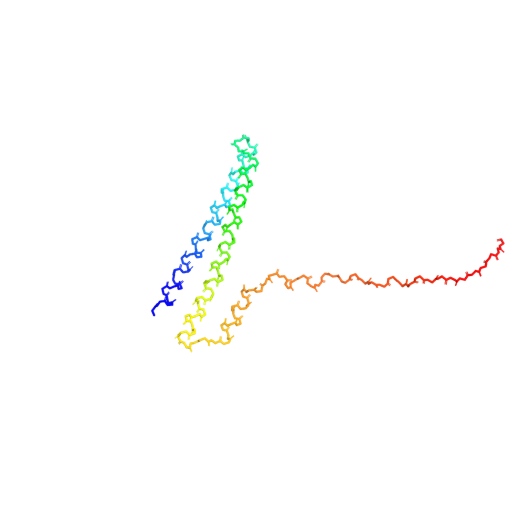1 93 ? 18.868 -6.840 0.869 1.00 69.62 93 GLN A CA 1
ATOM 727 C C . GLN A 1 93 ? 17.978 -6.535 2.078 1.00 69.62 93 GLN A C 1
ATOM 729 O O . GLN A 1 93 ? 17.668 -5.365 2.325 1.00 69.62 93 GLN A O 1
ATOM 734 N N . PRO A 1 94 ? 17.550 -7.557 2.840 1.00 55.34 94 PRO A N 1
ATOM 735 C CA . PRO A 1 94 ? 16.922 -7.301 4.119 1.00 55.34 94 PRO A CA 1
ATOM 736 C C . PRO A 1 94 ? 17.928 -6.546 4.991 1.00 55.34 94 PRO A C 1
ATOM 738 O O . PRO A 1 94 ? 19.121 -6.860 4.996 1.00 55.34 94 PRO A O 1
ATOM 741 N N . VAL A 1 95 ? 17.444 -5.561 5.748 1.00 53.91 95 VAL A N 1
ATOM 742 C CA . VAL A 1 95 ? 18.167 -4.969 6.883 1.00 53.91 95 VAL A CA 1
ATOM 743 C C . VAL A 1 95 ? 18.313 -6.059 7.958 1.00 53.91 95 VAL A C 1
ATOM 745 O O . VAL A 1 95 ? 17.607 -6.073 8.953 1.00 53.91 95 VAL A O 1
ATOM 748 N N . ALA A 1 96 ? 19.147 -7.060 7.690 1.00 47.31 96 ALA A N 1
ATOM 749 C CA . ALA A 1 96 ? 19.466 -8.185 8.568 1.00 47.31 96 ALA A CA 1
ATOM 750 C C . ALA A 1 96 ? 20.973 -8.501 8.549 1.00 47.31 96 ALA A C 1
ATOM 752 O O . ALA A 1 96 ? 21.454 -9.299 9.345 1.00 47.31 96 ALA A O 1
ATOM 753 N N . ALA A 1 97 ? 21.759 -7.835 7.694 1.00 46.00 97 ALA A N 1
ATOM 754 C CA . ALA A 1 97 ? 23.217 -7.953 7.708 1.00 46.00 97 ALA A CA 1
ATOM 755 C C . ALA A 1 97 ? 23.889 -7.179 8.867 1.00 46.00 97 ALA A C 1
ATOM 757 O O . ALA A 1 97 ? 25.111 -7.189 8.967 1.00 46.00 97 ALA A O 1
ATOM 758 N N . SER A 1 98 ? 23.126 -6.522 9.753 1.00 44.62 98 SER A N 1
ATOM 759 C CA . SER A 1 98 ? 23.664 -5.810 10.924 1.00 44.62 98 SER A CA 1
ATOM 760 C C . SER A 1 98 ? 23.608 -6.597 12.243 1.00 44.62 98 SER A C 1
ATOM 762 O O . SER A 1 98 ? 23.952 -6.032 13.276 1.00 44.62 98 SER A O 1
ATOM 764 N N . GLU A 1 99 ? 23.213 -7.878 12.246 1.00 45.94 99 GLU A N 1
ATOM 765 C CA . GLU A 1 99 ? 23.136 -8.689 13.481 1.00 45.94 99 GLU A CA 1
ATOM 766 C C . GLU A 1 99 ? 24.157 -9.839 13.585 1.00 45.94 99 GLU A C 1
ATOM 768 O O . GLU A 1 99 ? 24.173 -10.542 14.588 1.00 45.94 99 GLU A O 1
ATOM 773 N N . SER A 1 100 ? 25.097 -9.994 12.645 1.00 48.12 100 SER A N 1
ATOM 774 C CA . SER A 1 100 ? 26.134 -11.048 12.725 1.00 48.12 100 SER A CA 1
ATOM 775 C C . SER A 1 100 ? 27.384 -10.666 13.547 1.00 48.12 100 SER A C 1
ATOM 777 O O . SER A 1 100 ? 28.465 -11.200 13.297 1.00 48.12 100 SER A O 1
ATOM 779 N N . THR A 1 101 ? 27.257 -9.759 14.525 1.00 51.19 101 THR A N 1
ATOM 780 C CA . THR A 1 101 ? 28.353 -9.401 15.460 1.00 51.19 101 THR A CA 1
ATOM 781 C C . THR A 1 101 ? 27.961 -9.533 16.938 1.00 51.19 101 THR A C 1
ATOM 783 O O . THR A 1 101 ? 28.778 -9.259 17.812 1.00 51.19 101 THR A O 1
ATOM 786 N N . ARG A 1 102 ? 26.748 -9.990 17.279 1.00 48.50 102 ARG A N 1
ATOM 787 C CA . ARG A 1 102 ? 26.425 -10.285 18.685 1.00 48.50 102 ARG A CA 1
ATOM 788 C C . ARG A 1 102 ? 26.737 -11.746 19.005 1.00 48.50 102 ARG A C 1
ATOM 790 O O . ARG A 1 102 ? 25.935 -12.626 18.740 1.00 48.50 102 ARG A O 1
ATOM 797 N N . GLU A 1 103 ? 27.932 -11.916 19.567 1.00 48.06 103 GLU A N 1
ATOM 798 C CA . GLU A 1 103 ? 28.323 -12.958 20.524 1.00 48.06 103 GLU A CA 1
ATOM 799 C C . GLU A 1 103 ? 28.313 -14.410 20.023 1.00 48.06 103 GLU A C 1
ATOM 801 O O . GLU A 1 103 ? 27.290 -15.078 19.937 1.00 48.06 103 GLU A O 1
ATOM 806 N N . THR A 1 104 ? 29.511 -14.944 19.788 1.00 45.53 104 THR A N 1
A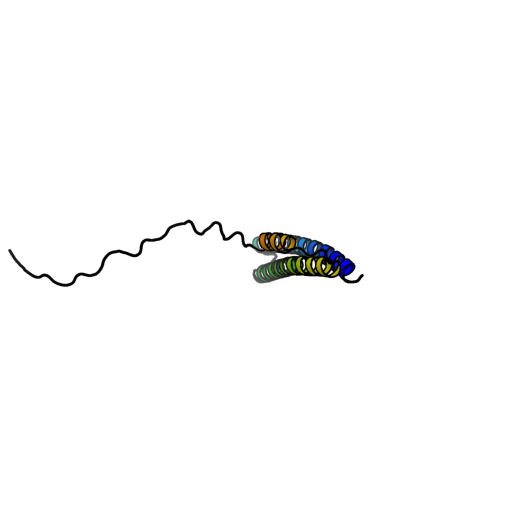TOM 807 C CA . THR A 1 104 ? 29.796 -16.378 19.874 1.00 45.53 104 THR A CA 1
ATOM 808 C C . THR A 1 104 ? 29.692 -16.803 21.348 1.00 45.53 104 THR A C 1
ATOM 810 O O . THR A 1 104 ? 30.573 -16.429 22.127 1.00 45.53 104 THR A O 1
ATOM 813 N N . PRO A 1 105 ? 28.704 -17.602 21.789 1.00 55.84 105 PRO A N 1
ATOM 814 C CA . PRO A 1 105 ? 28.897 -18.393 22.993 1.00 55.84 105 PRO A CA 1
ATOM 815 C C . PRO A 1 105 ? 29.914 -19.491 22.656 1.00 55.84 105 PRO A C 1
ATOM 817 O O . PRO A 1 105 ? 29.665 -20.350 21.811 1.00 55.84 105 PRO A O 1
ATOM 820 N N . SER A 1 106 ? 31.096 -19.407 23.268 1.00 57.56 106 SER A N 1
ATOM 821 C CA . SER A 1 106 ? 32.165 -20.405 23.157 1.00 57.56 106 SER A CA 1
ATOM 822 C C . SER A 1 106 ? 31.671 -21.764 23.680 1.00 57.56 106 SER A C 1
ATOM 824 O O . SER A 1 106 ? 31.309 -21.848 24.853 1.00 57.56 106 SER A O 1
ATOM 826 N N . PRO A 1 107 ? 31.643 -22.835 22.867 1.00 65.94 107 PRO A N 1
ATOM 827 C CA . PRO A 1 107 ? 31.158 -24.142 23.292 1.00 65.94 107 PRO A CA 1
ATOM 828 C C . PRO A 1 107 ? 32.327 -25.058 23.677 1.00 65.94 107 PRO A C 1
ATOM 830 O O . PRO A 1 107 ? 32.553 -26.061 23.012 1.00 65.94 107 PRO A O 1
ATOM 833 N N . ILE A 1 108 ? 33.116 -24.710 24.701 1.00 50.06 108 ILE A N 1
ATOM 834 C CA . ILE A 1 108 ? 34.145 -25.617 25.252 1.00 50.06 108 ILE A CA 1
ATOM 835 C C . ILE A 1 108 ? 34.279 -25.411 26.770 1.00 50.06 108 ILE A C 1
ATOM 837 O O . ILE A 1 108 ? 35.348 -25.087 27.286 1.00 50.06 108 ILE A O 1
ATOM 841 N N . ASP A 1 109 ? 33.193 -25.659 27.502 1.00 52.81 109 ASP A N 1
ATOM 842 C CA . ASP A 1 109 ? 33.361 -26.372 28.767 1.00 52.81 109 ASP A CA 1
ATOM 843 C C . ASP A 1 109 ? 33.914 -27.762 28.409 1.00 52.81 109 ASP A C 1
ATOM 845 O O . ASP A 1 109 ? 33.293 -28.576 27.727 1.00 52.81 109 ASP A O 1
ATOM 849 N N . THR A 1 110 ? 35.183 -27.928 28.761 1.00 59.09 110 THR A N 1
ATOM 850 C CA . THR A 1 110 ? 36.085 -29.057 28.494 1.00 59.09 110 THR A CA 1
ATOM 851 C C . THR A 1 110 ? 35.594 -30.335 29.215 1.00 59.09 110 THR A C 1
ATOM 853 O O . THR A 1 110 ? 34.836 -30.237 30.179 1.00 59.09 110 THR A O 1
ATOM 856 N N . PRO A 1 111 ? 35.944 -31.545 28.730 1.00 49.88 111 PRO A N 1
ATOM 857 C CA . PRO A 1 111 ? 35.113 -32.738 28.857 1.00 49.88 111 PRO A CA 1
ATOM 858 C C . PRO A 1 111 ? 35.165 -33.422 30.228 1.00 49.88 111 PRO A C 1
ATOM 860 O O . PRO A 1 111 ? 36.113 -33.292 30.998 1.00 49.88 111 PRO A O 1
ATOM 863 N N . VAL A 1 112 ? 34.128 -34.230 30.463 1.00 53.09 112 VAL A N 1
ATOM 864 C CA . VAL A 1 112 ? 34.018 -35.250 31.513 1.00 53.09 112 VAL A CA 1
ATOM 865 C C . VAL A 1 112 ? 35.280 -36.121 31.543 1.00 53.09 112 VAL A C 1
ATOM 867 O O . VAL A 1 112 ? 35.527 -36.878 30.607 1.00 53.09 112 VAL A O 1
ATOM 870 N N . ASN A 1 113 ? 36.051 -36.042 32.632 1.00 55.09 113 ASN A N 1
ATOM 871 C CA . ASN A 1 113 ? 37.088 -37.016 32.966 1.00 55.09 113 ASN A CA 1
ATOM 872 C C . ASN A 1 113 ? 36.598 -37.876 34.138 1.00 55.09 113 ASN A C 1
ATOM 874 O O . ASN A 1 113 ? 36.503 -37.409 35.274 1.00 55.09 113 ASN A O 1
ATOM 878 N N . ILE A 1 114 ? 36.234 -39.117 33.826 1.00 54.88 114 ILE A N 1
ATOM 879 C CA . ILE A 1 114 ? 35.964 -40.186 34.787 1.00 54.88 114 ILE A CA 1
ATOM 880 C C . ILE A 1 114 ? 37.321 -40.836 35.077 1.00 54.88 114 ILE A C 1
ATOM 882 O O . ILE A 1 114 ? 38.081 -41.043 34.138 1.00 54.88 114 ILE A O 1
ATOM 886 N N . GLU A 1 115 ? 37.567 -41.190 36.341 1.00 49.28 115 GLU A N 1
ATOM 887 C CA . GLU A 1 115 ? 38.715 -41.963 36.851 1.00 49.28 115 GLU A CA 1
ATOM 888 C C . GLU A 1 115 ? 39.839 -41.129 37.496 1.00 49.28 115 GLU A C 1
ATOM 890 O O . GLU A 1 115 ? 40.749 -40.638 36.836 1.00 49.28 115 GLU A O 1
ATOM 895 N N . GLN A 1 116 ? 39.814 -41.037 38.830 1.00 50.12 116 GLN A N 1
ATOM 896 C CA . GLN A 1 116 ? 40.902 -41.558 39.668 1.00 50.12 116 GLN A CA 1
ATOM 897 C C . GLN A 1 116 ? 40.473 -41.622 41.142 1.00 50.12 116 GLN A C 1
ATOM 899 O O . GLN A 1 116 ? 40.047 -40.648 41.758 1.00 50.12 116 GLN A O 1
ATOM 904 N N . ALA A 1 117 ? 40.557 -42.837 41.671 1.00 45.59 117 ALA A N 1
ATOM 905 C CA . ALA A 1 117 ? 40.247 -43.240 43.027 1.00 45.59 117 ALA A CA 1
ATOM 906 C C . ALA A 1 117 ? 41.397 -42.930 44.000 1.00 45.59 117 ALA A C 1
ATOM 908 O O . ALA A 1 117 ? 42.547 -43.188 43.664 1.00 45.59 117 ALA A O 1
ATOM 909 N N . GLN A 1 118 ? 41.079 -42.511 45.232 1.00 53.69 118 GLN A N 1
ATOM 910 C CA . GLN A 1 118 ? 41.376 -43.269 46.466 1.00 53.69 118 GLN A CA 1
ATOM 911 C C . GLN A 1 118 ? 40.879 -42.538 47.738 1.00 53.69 118 GLN A C 1
ATOM 913 O O . GLN A 1 118 ? 41.034 -41.323 47.841 1.00 53.69 118 GLN A O 1
ATOM 918 N N . PRO A 1 119 ? 40.301 -43.260 48.723 1.00 52.00 119 PRO A N 1
ATOM 919 C CA . PRO A 1 119 ? 40.033 -42.775 50.088 1.00 52.00 119 PRO A CA 1
ATOM 920 C C . PRO A 1 119 ? 41.238 -43.110 51.010 1.00 52.00 119 PRO A C 1
ATOM 922 O O . PRO A 1 119 ? 42.211 -43.687 50.521 1.00 52.00 119 PRO A O 1
ATOM 925 N N . PRO A 1 120 ? 41.169 -43.010 52.355 1.00 53.53 120 PRO A N 1
ATOM 926 C CA . PRO A 1 120 ? 40.615 -42.003 53.273 1.00 53.53 120 PRO A CA 1
ATOM 927 C C . PRO A 1 120 ? 41.691 -41.495 54.280 1.00 53.53 120 PRO A C 1
ATOM 929 O O . PRO A 1 120 ? 42.772 -42.077 54.381 1.00 53.53 120 PRO A O 1
ATOM 932 N N . ARG A 1 121 ? 41.362 -40.493 55.111 1.00 45.91 121 ARG A N 1
ATOM 933 C CA . ARG A 1 121 ? 41.620 -40.469 56.570 1.00 45.91 121 ARG A CA 1
ATOM 934 C C . ARG A 1 121 ? 40.868 -39.325 57.236 1.00 45.91 121 ARG A C 1
ATOM 936 O O . ARG A 1 121 ? 40.870 -38.221 56.654 1.00 45.91 121 ARG A O 1
#

Secondary structure (DSSP, 8-state):
-HHHHHHHHHHHHHHHHHHHHHHHHHHHHHHHHHHHTTSS-HHHHHHHHHHHHHHHHHHHHHHHHHHHHHHHHHHHTT---HHHHHHHHHHHS-TTTT-TTS-------------------

Radius of gyration: 27.38 Å; chains: 1; bounding box: 60×48×83 Å

Foldseek 3Di:
DVLVVQLVVLVVQLVVLVVQLVVLVVLLVVQVVCVVVPNHDPVSNVVSVVSNVVSVVSSVVSVVVSLVSVQVVCVVVVNRDPVSVVVVVVVPDPPPVPPPPPDDPDPDPDDDDDDDDDDDD

Sequence (121 aa):
RDAYLSVLAEINRVKALGQAVVSAQSALDATEAGLEVGTRTTVDVLDARRDLYRAQRDHARSRYDYILHTLRLKQAAGILSSEDLKRVNSWLQPVAASESTRETPSPIDTPVNIEQAQPPR